Protein AF-B8X963-F1 (afdb_monomer_lite)

Sequence (70 aa):
DAELVGEVLALTGLSGGEATAHCTLRAALTGHFELTRLHGGFITGLADISDNAALKDLAGDKAQVNALVA

Radius of gyration: 13.79 Å; chains: 1; bounding box: 30×25×31 Å

Structure (mmCIF, N/CA/C/O backbone):
data_AF-B8X963-F1
#
_entry.id   AF-B8X963-F1
#
loop_
_atom_site.group_PDB
_atom_site.id
_atom_site.type_symbol
_atom_site.label_atom_id
_atom_site.label_alt_id
_atom_site.label_comp_id
_atom_site.label_asym_id
_atom_site.label_entity_id
_atom_site.label_seq_id
_atom_site.pdbx_PDB_ins_code
_atom_site.Cartn_x
_atom_site.Cartn_y
_atom_site.Cartn_z
_atom_site.occupancy
_atom_site.B_iso_or_equiv
_atom_site.auth_seq_id
_atom_site.auth_comp_id
_atom_site.auth_asym_id
_atom_site.auth_atom_id
_atom_site.pdbx_PDB_model_num
ATOM 1 N N . ASP A 1 1 ? 7.712 11.294 -5.376 1.00 88.75 1 ASP A N 1
ATOM 2 C CA . ASP A 1 1 ? 8.745 11.356 -4.327 1.00 88.75 1 ASP A CA 1
ATOM 3 C C . ASP A 1 1 ? 9.562 10.067 -4.390 1.00 88.75 1 ASP A C 1
ATOM 5 O O . ASP A 1 1 ? 8.968 8.996 -4.437 1.00 88.75 1 ASP A O 1
ATOM 9 N N . ALA A 1 2 ? 10.889 10.160 -4.509 1.00 90.69 2 ALA A N 1
ATOM 10 C CA . ALA A 1 2 ? 11.749 8.988 -4.678 1.00 90.69 2 ALA A CA 1
ATOM 11 C C . ALA A 1 2 ? 11.916 8.172 -3.385 1.00 90.69 2 ALA A C 1
ATOM 13 O O . ALA A 1 2 ? 12.092 6.955 -3.469 1.00 90.69 2 ALA A O 1
ATOM 14 N N . GLU A 1 3 ? 11.838 8.819 -2.218 1.00 95.69 3 GLU A N 1
ATOM 15 C CA . GLU A 1 3 ? 11.912 8.139 -0.923 1.00 95.69 3 GLU A CA 1
ATOM 16 C C . GLU A 1 3 ? 10.642 7.323 -0.692 1.00 95.69 3 GLU A C 1
ATOM 18 O O . GLU A 1 3 ? 10.732 6.128 -0.418 1.00 95.69 3 GLU A O 1
ATOM 23 N N . LEU A 1 4 ? 9.473 7.918 -0.959 1.00 95.75 4 LEU A N 1
ATOM 24 C CA . LEU A 1 4 ? 8.182 7.225 -0.883 1.00 95.75 4 LEU A CA 1
ATOM 25 C C . LEU A 1 4 ? 8.135 5.979 -1.780 1.00 95.75 4 LEU A C 1
ATOM 27 O O . LEU A 1 4 ? 7.709 4.910 -1.353 1.00 95.75 4 LEU A O 1
ATOM 31 N N . VAL A 1 5 ? 8.596 6.088 -3.032 1.00 97.44 5 VAL A N 1
ATOM 32 C CA . VAL A 1 5 ? 8.649 4.927 -3.940 1.00 97.44 5 VAL A CA 1
ATOM 33 C C . VAL A 1 5 ? 9.596 3.853 -3.395 1.00 97.44 5 VAL A C 1
ATOM 35 O O . VAL A 1 5 ? 9.302 2.664 -3.504 1.00 97.44 5 VAL A O 1
ATOM 38 N N . GLY A 1 6 ? 10.721 4.252 -2.796 1.00 97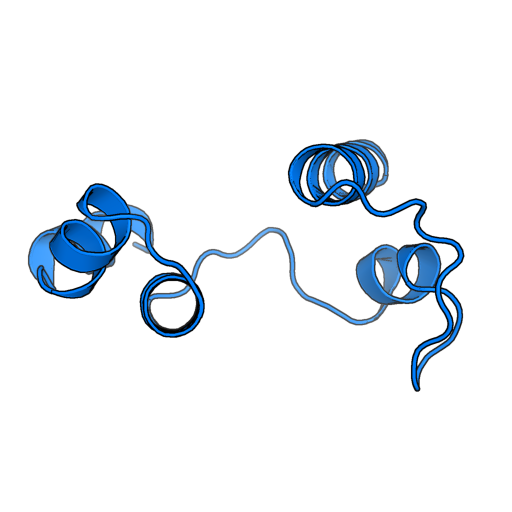.81 6 GLY A N 1
ATOM 39 C CA . GLY A 1 6 ? 11.643 3.333 -2.131 1.00 97.81 6 GLY A CA 1
ATOM 40 C C . GLY A 1 6 ? 10.997 2.590 -0.960 1.00 97.81 6 GLY A C 1
ATOM 41 O O . GLY A 1 6 ? 11.147 1.374 -0.860 1.00 97.81 6 GLY A O 1
ATOM 42 N N . GLU A 1 7 ? 10.241 3.298 -0.123 1.00 97.81 7 GLU A N 1
ATOM 43 C CA . GLU A 1 7 ? 9.513 2.724 1.010 1.00 97.81 7 GLU A CA 1
ATOM 44 C C . GLU A 1 7 ? 8.448 1.717 0.558 1.00 97.81 7 GLU A C 1
ATOM 46 O O . GLU A 1 7 ? 8.417 0.592 1.054 1.00 97.81 7 GLU A O 1
ATOM 51 N N . VAL A 1 8 ? 7.628 2.066 -0.441 1.00 96.31 8 VAL A N 1
ATOM 52 C CA . VAL A 1 8 ? 6.602 1.161 -0.991 1.00 96.31 8 VAL A CA 1
ATOM 53 C C . VAL A 1 8 ? 7.228 -0.136 -1.513 1.00 96.31 8 VAL A C 1
ATOM 55 O O . VAL A 1 8 ? 6.726 -1.229 -1.240 1.00 96.31 8 VAL A O 1
ATOM 58 N N . LEU A 1 9 ? 8.345 -0.041 -2.237 1.00 98.00 9 LEU A N 1
ATOM 59 C CA . LEU A 1 9 ? 9.067 -1.214 -2.736 1.00 98.00 9 LEU A CA 1
ATOM 60 C C . LEU A 1 9 ? 9.626 -2.070 -1.588 1.00 98.00 9 LEU A C 1
ATOM 62 O O . LEU A 1 9 ? 9.484 -3.291 -1.610 1.00 98.00 9 LEU A O 1
ATOM 66 N N . ALA A 1 10 ? 10.185 -1.443 -0.550 1.00 98.06 10 ALA A N 1
ATOM 67 C CA . ALA A 1 10 ? 10.697 -2.152 0.619 1.00 98.06 10 ALA A CA 1
ATOM 68 C C . ALA A 1 10 ? 9.587 -2.884 1.396 1.00 98.06 10 ALA A C 1
ATOM 70 O O . ALA A 1 10 ? 9.751 -4.058 1.727 1.00 98.06 10 ALA A O 1
ATOM 71 N N . LEU A 1 11 ? 8.446 -2.229 1.638 1.00 95.56 11 LEU A N 1
ATOM 72 C CA . LEU A 1 11 ? 7.301 -2.813 2.351 1.00 95.56 11 LEU A CA 1
ATOM 73 C C . LEU A 1 11 ? 6.671 -3.989 1.596 1.00 95.56 11 LEU A C 1
ATOM 75 O O . LEU A 1 11 ? 6.163 -4.922 2.213 1.00 95.56 11 LEU A O 1
ATOM 79 N N . THR A 1 12 ? 6.707 -3.951 0.264 1.00 93.81 12 THR A N 1
ATOM 80 C CA . THR A 1 12 ? 6.159 -5.012 -0.597 1.00 93.81 12 THR A CA 1
ATOM 81 C C . THR A 1 12 ? 7.168 -6.116 -0.917 1.00 93.81 12 THR A C 1
ATOM 83 O O . THR A 1 12 ? 6.790 -7.136 -1.491 1.00 93.81 12 THR A O 1
ATOM 86 N N . GLY A 1 13 ? 8.443 -5.939 -0.555 1.00 96.69 13 GLY A N 1
ATOM 87 C CA . GLY A 1 13 ? 9.524 -6.861 -0.911 1.00 96.69 13 GLY A CA 1
ATOM 88 C C . GLY A 1 13 ? 9.850 -6.883 -2.409 1.00 96.69 13 GLY A C 1
ATOM 89 O O . GLY A 1 13 ? 10.474 -7.831 -2.884 1.00 96.69 13 GLY A O 1
ATOM 90 N N . LEU A 1 14 ? 9.422 -5.863 -3.158 1.00 97.50 14 LEU A N 1
ATOM 91 C CA . LEU A 1 14 ? 9.635 -5.747 -4.598 1.00 97.50 14 LEU A CA 1
ATOM 92 C C . LEU A 1 14 ? 10.907 -4.954 -4.898 1.00 97.50 14 LEU A C 1
ATOM 94 O O . LEU A 1 14 ? 11.311 -4.055 -4.163 1.00 97.50 14 LEU A O 1
ATOM 98 N N . SER A 1 15 ? 11.549 -5.273 -6.017 1.00 96.81 15 SER A N 1
ATOM 99 C CA . SER A 1 15 ? 12.802 -4.630 -6.430 1.00 96.81 15 SER A CA 1
ATOM 100 C C . SER A 1 15 ? 12.576 -3.292 -7.146 1.00 96.81 15 SER A C 1
ATOM 102 O O . SER A 1 15 ? 13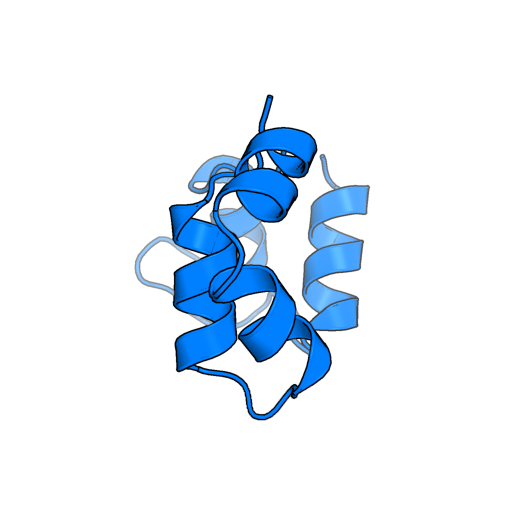.429 -2.399 -7.124 1.00 96.81 15 SER A O 1
ATOM 104 N N . GLY A 1 16 ? 11.424 -3.144 -7.802 1.00 97.56 16 GLY A N 1
ATOM 105 C CA . GLY A 1 16 ? 11.091 -2.036 -8.691 1.00 97.56 16 GLY A CA 1
ATOM 106 C C . GLY A 1 16 ? 11.513 -2.262 -10.147 1.00 97.56 16 GLY A C 1
ATOM 107 O O . GLY A 1 16 ? 11.210 -1.416 -10.992 1.00 97.56 16 GLY A O 1
ATOM 108 N N . GLY A 1 17 ? 12.214 -3.360 -10.449 1.00 98.00 17 GLY A N 1
ATOM 109 C CA . GLY A 1 17 ? 12.618 -3.750 -11.803 1.00 98.00 17 GLY A CA 1
ATOM 110 C C . GLY A 1 17 ? 11.581 -4.597 -12.544 1.00 98.00 17 GLY A C 1
ATOM 111 O O . GLY A 1 17 ? 11.765 -4.888 -13.723 1.00 98.00 17 GLY A O 1
ATOM 112 N N . GLU A 1 18 ? 10.501 -4.991 -11.870 1.00 98.19 18 GLU A N 1
ATOM 113 C CA . GLU A 1 18 ? 9.436 -5.817 -12.426 1.00 98.19 18 GLU A CA 1
ATOM 114 C C . GLU A 1 18 ? 8.802 -5.127 -13.640 1.00 98.19 18 GLU A C 1
ATOM 116 O O . GLU A 1 18 ? 8.594 -3.911 -13.648 1.00 98.19 18 GLU A O 1
ATOM 121 N N . ALA A 1 19 ? 8.489 -5.904 -14.677 1.00 97.69 19 ALA A N 1
ATOM 122 C CA . ALA A 1 19 ? 7.830 -5.385 -15.867 1.00 97.69 19 ALA A CA 1
ATOM 123 C C . ALA A 1 19 ? 6.347 -5.102 -15.589 1.00 97.69 19 ALA A C 1
ATOM 125 O O . ALA A 1 19 ? 5.636 -5.928 -15.018 1.00 97.69 19 ALA A O 1
ATOM 126 N N . THR A 1 20 ? 5.872 -3.948 -16.045 1.00 95.94 20 THR A N 1
ATOM 127 C CA . THR A 1 20 ? 4.463 -3.540 -16.000 1.00 95.94 20 THR A CA 1
ATOM 128 C C . THR A 1 20 ? 4.003 -3.107 -17.392 1.00 95.94 20 THR A C 1
ATOM 130 O O . THR A 1 20 ? 4.815 -2.944 -18.303 1.00 95.94 20 THR A O 1
ATOM 133 N N . ALA A 1 21 ? 2.703 -2.847 -17.559 1.00 94.12 21 ALA A N 1
ATOM 134 C CA . ALA A 1 21 ? 2.162 -2.289 -18.800 1.00 94.12 21 ALA A CA 1
ATOM 135 C C . ALA A 1 21 ? 2.692 -0.876 -19.129 1.00 94.12 21 ALA A C 1
ATOM 137 O O . ALA A 1 21 ? 2.560 -0.429 -20.266 1.00 94.12 21 ALA A O 1
ATOM 138 N N . HIS A 1 22 ? 3.277 -0.172 -18.152 1.00 85.12 22 HIS A N 1
ATOM 139 C CA . HIS A 1 22 ? 3.701 1.221 -18.303 1.00 85.12 22 HIS A CA 1
ATOM 140 C C . HIS A 1 22 ? 5.217 1.409 -18.401 1.00 85.12 22 HIS A C 1
ATOM 142 O O . HIS A 1 22 ? 5.633 2.435 -18.927 1.00 85.12 22 HIS A O 1
ATOM 148 N N . CYS A 1 23 ? 6.019 0.465 -17.890 1.00 94.25 23 CYS A N 1
ATOM 149 C CA . CYS A 1 23 ? 7.496 0.397 -17.892 1.00 94.25 23 CYS A CA 1
ATOM 150 C C . CYS A 1 23 ? 7.938 -0.525 -16.732 1.00 94.25 23 CYS A C 1
ATOM 152 O O . CYS A 1 23 ? 7.235 -1.482 -16.403 1.00 94.25 23 CYS A O 1
ATOM 154 N N . THR A 1 24 ? 9.077 -0.258 -16.087 1.00 97.75 24 THR A N 1
ATOM 155 C CA . THR A 1 24 ? 9.431 -0.905 -14.818 1.00 97.75 24 THR A CA 1
ATOM 156 C C . THR A 1 24 ? 8.507 -0.432 -13.696 1.00 97.75 24 THR A C 1
ATOM 158 O O . THR A 1 24 ? 8.013 0.697 -13.725 1.00 97.75 24 THR A O 1
ATOM 161 N N . LEU A 1 25 ? 8.295 -1.264 -12.677 1.00 97.94 25 LEU A N 1
ATOM 162 C CA . LEU A 1 25 ? 7.440 -0.931 -11.538 1.00 97.94 25 LEU A CA 1
ATOM 163 C C . LEU A 1 25 ? 7.847 0.390 -10.871 1.00 97.94 25 LEU A C 1
ATOM 165 O O . LEU A 1 25 ? 6.989 1.222 -10.591 1.00 97.94 25 LEU A O 1
ATOM 169 N N . ARG A 1 26 ? 9.147 0.638 -10.678 1.00 97.62 26 ARG A N 1
ATOM 170 C CA . ARG A 1 26 ? 9.643 1.896 -10.097 1.00 97.62 26 ARG A CA 1
ATOM 171 C C . ARG A 1 26 ? 9.237 3.116 -10.921 1.00 97.62 26 ARG A C 1
ATOM 173 O O . ARG A 1 26 ? 8.800 4.116 -10.354 1.00 97.62 26 ARG A O 1
ATOM 180 N N . ALA A 1 27 ? 9.392 3.053 -12.240 1.00 96.81 27 ALA A N 1
ATOM 181 C CA . ALA A 1 27 ? 9.032 4.166 -13.109 1.00 96.81 27 ALA A CA 1
ATOM 182 C C . ALA A 1 27 ? 7.504 4.350 -13.169 1.00 96.81 27 ALA A C 1
ATOM 184 O O . ALA A 1 27 ? 7.025 5.483 -13.108 1.00 96.81 27 ALA A O 1
ATOM 185 N N . ALA A 1 28 ? 6.738 3.254 -13.142 1.00 97.31 28 ALA A N 1
ATOM 186 C CA . ALA A 1 28 ? 5.284 3.294 -13.041 1.00 97.31 28 ALA A CA 1
ATOM 187 C C . ALA A 1 28 ? 4.812 3.957 -11.731 1.00 97.31 28 ALA A C 1
ATOM 189 O O . ALA A 1 28 ? 4.032 4.905 -11.768 1.00 97.31 28 ALA A O 1
ATOM 190 N N . LEU A 1 29 ? 5.346 3.541 -10.579 1.00 96.44 29 LEU A N 1
ATOM 191 C CA . LEU A 1 29 ? 5.059 4.144 -9.269 1.00 96.44 29 LEU A CA 1
ATOM 192 C C . LEU A 1 29 ? 5.468 5.621 -9.190 1.00 96.44 29 LEU A C 1
ATOM 194 O O . LEU A 1 29 ? 4.845 6.398 -8.478 1.00 96.44 29 LEU A O 1
ATOM 198 N N . THR A 1 30 ? 6.502 6.022 -9.930 1.00 95.81 30 THR A N 1
ATOM 199 C CA . THR A 1 30 ? 6.988 7.408 -9.919 1.00 95.81 30 THR A CA 1
ATOM 200 C C . THR A 1 30 ? 6.109 8.348 -10.745 1.00 95.81 30 THR A C 1
ATOM 202 O O . THR A 1 30 ? 5.959 9.508 -10.371 1.00 95.81 30 THR A O 1
ATOM 205 N N . GLY A 1 31 ? 5.580 7.882 -11.882 1.00 94.38 31 GLY A N 1
ATOM 206 C CA . GLY A 1 31 ? 4.965 8.762 -12.884 1.00 94.38 31 GLY A CA 1
ATOM 207 C C . GLY A 1 31 ? 3.519 8.454 -13.264 1.00 94.38 31 GLY A C 1
ATOM 208 O O . GLY A 1 31 ? 2.898 9.278 -13.929 1.00 94.38 31 GLY A O 1
ATOM 209 N N . HIS A 1 32 ? 2.983 7.292 -12.885 1.00 95.25 32 HIS A N 1
ATOM 210 C CA . HIS A 1 32 ? 1.696 6.807 -13.397 1.00 95.25 32 HIS A CA 1
ATOM 211 C C . HIS A 1 32 ? 0.642 6.531 -12.320 1.00 95.25 32 HIS A C 1
ATOM 213 O O . HIS A 1 32 ? -0.533 6.410 -12.662 1.00 95.25 32 HIS A O 1
ATOM 219 N N . PHE A 1 33 ? 1.024 6.456 -11.043 1.00 92.94 33 PHE A N 1
ATOM 220 C CA . PHE A 1 33 ? 0.105 6.181 -9.938 1.00 92.94 33 PHE A CA 1
ATOM 221 C C . PHE A 1 33 ? 0.144 7.279 -8.876 1.00 92.94 33 PHE A C 1
ATOM 223 O O . PHE A 1 33 ? 1.190 7.865 -8.605 1.00 92.94 33 PHE A O 1
ATOM 230 N N . GLU A 1 34 ? -1.008 7.530 -8.258 1.00 93.25 34 GLU A N 1
ATOM 231 C CA . GLU A 1 34 ? -1.125 8.407 -7.095 1.00 93.25 34 GLU A CA 1
ATOM 232 C C . GLU A 1 34 ? -0.748 7.632 -5.826 1.00 93.25 34 GLU A C 1
ATOM 234 O O . GLU A 1 34 ? -1.384 6.629 -5.502 1.00 93.25 34 GLU A O 1
ATOM 239 N N . LEU A 1 35 ? 0.283 8.098 -5.118 1.00 93.56 35 LEU A N 1
ATOM 240 C CA . LEU A 1 35 ? 0.819 7.450 -3.912 1.00 93.56 35 LEU A CA 1
ATOM 241 C C . LEU A 1 35 ? 0.666 8.299 -2.644 1.00 93.56 35 LEU A C 1
ATOM 243 O O . LEU A 1 35 ? 0.927 7.813 -1.549 1.00 93.56 35 LEU A O 1
ATOM 247 N N . THR A 1 36 ? 0.279 9.567 -2.775 1.00 91.56 36 THR A N 1
ATOM 248 C CA . THR A 1 36 ? 0.242 10.533 -1.666 1.00 91.56 36 THR A CA 1
ATOM 249 C C . THR A 1 36 ? -1.161 10.783 -1.1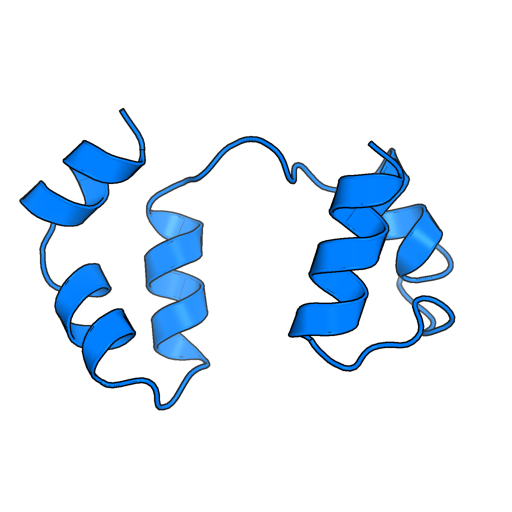32 1.00 91.56 36 THR A C 1
ATOM 251 O O . THR A 1 36 ? -1.321 11.382 -0.071 1.00 91.56 36 THR A O 1
ATOM 254 N N . ARG A 1 37 ? -2.192 10.304 -1.835 1.00 91.75 37 ARG A N 1
ATOM 255 C CA . ARG A 1 37 ? -3.583 10.379 -1.392 1.00 91.75 37 ARG A CA 1
ATOM 256 C C . ARG A 1 37 ? -4.085 9.009 -0.955 1.00 91.75 37 ARG A C 1
ATOM 258 O O . ARG A 1 37 ? -4.095 8.064 -1.739 1.00 91.75 37 ARG A O 1
ATOM 265 N N . LEU A 1 38 ? -4.562 8.923 0.284 1.00 91.12 38 LEU A N 1
ATOM 266 C CA . LEU A 1 38 ? -5.262 7.743 0.779 1.00 91.12 38 LEU A CA 1
ATOM 267 C C . LEU A 1 38 ? -6.749 7.823 0.408 1.00 91.12 38 LEU A C 1
ATOM 269 O O . LEU A 1 38 ? -7.383 8.866 0.544 1.00 91.12 38 LEU A O 1
ATOM 273 N N . HIS A 1 39 ? -7.312 6.707 -0.052 1.00 91.81 39 HIS A N 1
ATOM 274 C CA . HIS A 1 39 ? -8.728 6.586 -0.408 1.00 91.81 39 HIS A CA 1
ATOM 275 C C . HIS A 1 39 ? -9.326 5.370 0.296 1.00 91.81 39 HIS A C 1
ATOM 277 O O . HIS A 1 39 ? -8.668 4.336 0.394 1.00 91.81 39 HIS A O 1
ATOM 283 N N . GLY A 1 40 ? -10.602 5.433 0.690 1.00 92.81 40 GLY A N 1
ATOM 284 C CA . GLY A 1 40 ? -11.272 4.284 1.318 1.00 92.81 40 GLY A CA 1
ATOM 285 C C . GLY A 1 40 ? -11.269 3.030 0.430 1.00 92.81 40 GLY A C 1
ATOM 286 O O . GLY A 1 40 ? -11.142 1.914 0.929 1.00 92.81 40 GLY A O 1
ATOM 287 N N . GLY A 1 41 ? -11.300 3.214 -0.897 1.00 93.38 41 GLY A N 1
ATOM 288 C CA . GLY A 1 41 ? -11.151 2.132 -1.877 1.00 93.38 41 GLY A CA 1
ATOM 289 C C . GLY A 1 41 ? -9.793 1.419 -1.822 1.00 93.38 41 GLY A C 1
ATOM 290 O O . GLY A 1 41 ? -9.724 0.224 -2.075 1.00 93.38 41 GLY A O 1
ATOM 291 N N . PHE A 1 42 ? -8.719 2.122 -1.445 1.00 93.44 42 PHE A N 1
ATOM 292 C CA . PHE A 1 42 ? -7.405 1.503 -1.257 1.00 93.44 42 PHE A CA 1
ATOM 293 C C . PHE A 1 42 ? -7.384 0.610 -0.011 1.00 93.44 42 PHE A C 1
ATOM 295 O O . PHE A 1 42 ? -6.919 -0.520 -0.085 1.00 93.44 42 PHE A O 1
ATOM 302 N N . ILE A 1 43 ? -7.933 1.088 1.113 1.00 94.88 43 ILE A N 1
ATOM 303 C CA . ILE A 1 43 ? -7.979 0.331 2.379 1.00 94.88 43 ILE A CA 1
ATOM 304 C C . ILE A 1 43 ? -8.805 -0.948 2.208 1.00 94.88 43 ILE A C 1
ATOM 306 O O . ILE A 1 43 ? -8.351 -2.033 2.559 1.00 94.88 43 ILE A O 1
ATOM 310 N N . THR A 1 44 ? -9.998 -0.815 1.627 1.00 94.62 44 THR A N 1
ATOM 311 C CA . THR A 1 44 ? -10.901 -1.947 1.372 1.00 94.62 44 THR A CA 1
ATOM 312 C C . THR A 1 44 ? -10.310 -2.931 0.362 1.00 94.62 44 THR A C 1
ATOM 314 O O . THR A 1 44 ? -10.241 -4.120 0.652 1.00 94.62 44 THR A O 1
ATOM 317 N N . GLY A 1 45 ? -9.769 -2.450 -0.762 1.00 95.00 45 GLY A N 1
ATOM 318 C CA . GLY A 1 45 ? -9.120 -3.315 -1.749 1.00 95.00 45 GLY A CA 1
ATOM 319 C C . GLY A 1 45 ? -7.879 -4.040 -1.215 1.00 95.00 45 GLY A C 1
ATOM 320 O O . GLY A 1 45 ? -7.670 -5.207 -1.534 1.00 95.00 45 GLY A O 1
ATOM 321 N N . LEU A 1 46 ? -7.066 -3.388 -0.372 1.00 95.00 46 LEU A N 1
ATOM 322 C CA . LEU A 1 46 ? -5.917 -4.037 0.265 1.00 95.00 46 LEU A CA 1
ATOM 323 C C . LEU A 1 46 ? -6.360 -5.098 1.284 1.00 95.00 46 LEU A C 1
ATOM 325 O O . LEU A 1 46 ? -5.726 -6.146 1.376 1.00 95.00 46 LEU A O 1
ATOM 329 N N . ALA A 1 47 ? -7.445 -4.852 2.024 1.00 96.62 47 ALA A N 1
ATOM 330 C CA . ALA A 1 47 ? -8.021 -5.829 2.946 1.00 96.62 47 ALA A CA 1
ATOM 331 C C . ALA A 1 47 ? -8.523 -7.087 2.219 1.00 96.62 47 ALA A C 1
ATOM 333 O O . ALA A 1 47 ? -8.316 -8.194 2.716 1.00 96.62 47 ALA A O 1
ATOM 334 N N . ASP A 1 48 ? -9.122 -6.923 1.035 1.00 96.69 48 ASP A N 1
ATOM 335 C CA . ASP A 1 48 ? -9.648 -8.026 0.220 1.00 96.69 48 ASP A CA 1
ATOM 336 C C . ASP A 1 48 ? -8.549 -8.973 -0.291 1.00 96.69 48 ASP 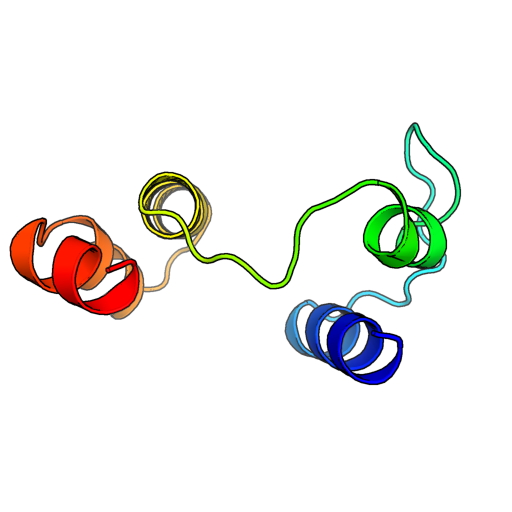A C 1
ATOM 338 O O . ASP A 1 48 ? -8.791 -10.169 -0.459 1.00 96.69 48 ASP A O 1
ATOM 342 N N . ILE A 1 49 ? -7.334 -8.460 -0.518 1.00 95.75 49 ILE A N 1
ATOM 343 C CA . ILE A 1 49 ? -6.183 -9.248 -0.999 1.00 95.75 49 ILE A CA 1
ATOM 344 C C . ILE A 1 49 ? -5.208 -9.655 0.116 1.00 95.75 49 ILE A C 1
ATOM 346 O O . ILE A 1 49 ? -4.174 -10.263 -0.161 1.00 95.75 49 ILE A O 1
ATOM 350 N N . SER A 1 50 ? -5.500 -9.298 1.368 1.00 93.56 50 SER A N 1
ATOM 351 C CA . SER A 1 50 ? -4.639 -9.535 2.528 1.00 93.56 50 SER A CA 1
ATOM 352 C C . SER A 1 50 ? -5.296 -10.491 3.522 1.00 93.56 50 SER A C 1
ATOM 354 O O . SER A 1 50 ? -6.513 -10.525 3.665 1.00 93.56 50 SER A O 1
ATOM 356 N N . ASP A 1 51 ? -4.491 -11.217 4.297 1.00 94.81 51 ASP A N 1
ATOM 357 C CA . ASP A 1 51 ? -4.957 -11.984 5.463 1.00 94.81 51 ASP A CA 1
ATOM 358 C C . ASP A 1 51 ? -4.770 -11.241 6.795 1.00 94.81 51 ASP A C 1
ATOM 360 O O . ASP A 1 51 ? -4.878 -11.820 7.875 1.00 94.81 51 ASP A O 1
ATOM 364 N N . ASN A 1 52 ? -4.527 -9.930 6.745 1.00 96.69 52 ASN A N 1
ATOM 365 C CA . ASN A 1 52 ? -4.365 -9.112 7.939 1.00 96.69 52 ASN A CA 1
ATOM 366 C C . ASN A 1 52 ? -5.721 -8.807 8.608 1.00 96.69 52 ASN A C 1
ATOM 368 O O . ASN A 1 52 ? -6.515 -8.018 8.097 1.00 96.69 52 ASN A O 1
ATOM 372 N N . ALA A 1 53 ? -5.968 -9.406 9.778 1.00 97.25 53 ALA A N 1
ATOM 373 C CA . ALA A 1 53 ? -7.214 -9.233 10.530 1.00 97.25 53 ALA A CA 1
ATOM 374 C C . ALA A 1 53 ? -7.486 -7.772 10.927 1.00 97.25 53 ALA A C 1
ATOM 376 O O . ALA A 1 53 ? -8.590 -7.286 10.719 1.00 97.25 53 ALA A O 1
ATOM 377 N N . ALA A 1 54 ? -6.474 -7.044 11.409 1.00 96.50 54 ALA A N 1
ATOM 378 C CA . ALA A 1 54 ? -6.635 -5.644 11.804 1.00 96.50 54 ALA A CA 1
ATOM 379 C C . ALA A 1 54 ? -7.005 -4.745 10.613 1.00 96.50 54 ALA A C 1
ATOM 381 O O . ALA A 1 54 ? -7.798 -3.817 10.751 1.00 96.50 54 ALA A O 1
ATOM 382 N N . LEU A 1 55 ? -6.464 -5.038 9.427 1.00 96.56 55 LEU A N 1
ATOM 383 C CA . LEU A 1 55 ? -6.823 -4.329 8.203 1.00 96.56 55 LEU A CA 1
ATOM 384 C C . LEU A 1 55 ? -8.259 -4.645 7.761 1.00 96.56 55 LEU A C 1
ATOM 386 O O . LEU A 1 55 ? -8.961 -3.743 7.309 1.00 96.56 55 LEU A O 1
ATOM 390 N N . LYS A 1 56 ? -8.710 -5.897 7.914 1.00 97.69 56 LYS A N 1
ATOM 391 C CA . LYS A 1 56 ? -10.102 -6.291 7.637 1.00 97.69 56 LYS A CA 1
ATOM 392 C C . LYS A 1 56 ? -11.081 -5.612 8.595 1.00 97.69 56 LYS A C 1
ATOM 394 O O . LYS A 1 56 ? -12.098 -5.093 8.142 1.00 97.69 56 LYS A O 1
ATOM 399 N N . ASP A 1 57 ? -10.742 -5.548 9.880 1.00 97.38 57 ASP A N 1
ATOM 400 C CA . ASP A 1 57 ? -11.536 -4.834 10.885 1.00 97.38 57 ASP A CA 1
ATOM 401 C C . ASP A 1 57 ? -11.623 -3.337 10.553 1.00 97.38 57 ASP A C 1
ATOM 403 O O . ASP A 1 57 ? -12.716 -2.771 10.531 1.00 97.38 57 ASP A O 1
ATOM 407 N N . LEU A 1 58 ? -10.490 -2.712 10.205 1.00 96.38 58 LEU A N 1
ATOM 408 C CA . LEU A 1 58 ? -10.450 -1.316 9.772 1.00 96.38 58 LEU A CA 1
ATOM 409 C C . LEU A 1 58 ? -11.313 -1.085 8.525 1.00 96.38 58 LEU A C 1
ATOM 411 O O . LEU A 1 58 ? -12.100 -0.145 8.493 1.00 96.38 58 LEU A O 1
ATOM 415 N N . ALA A 1 59 ? -11.198 -1.943 7.508 1.00 96.31 59 ALA A N 1
ATOM 416 C CA . ALA A 1 59 ? -11.980 -1.845 6.277 1.00 96.31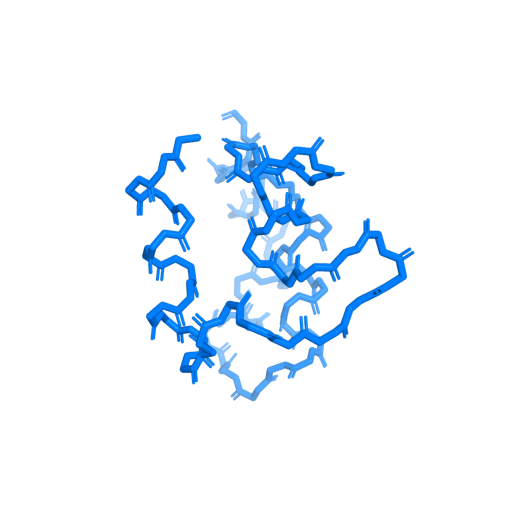 59 ALA A CA 1
ATOM 417 C C . ALA A 1 59 ? -13.496 -1.999 6.511 1.00 96.31 59 ALA A C 1
ATOM 419 O O . ALA A 1 59 ? -14.291 -1.428 5.761 1.00 96.31 59 ALA A O 1
ATOM 420 N N . GLY A 1 60 ? -13.897 -2.737 7.551 1.00 96.00 60 GLY A N 1
ATOM 421 C CA . GLY A 1 60 ? -15.289 -2.895 7.972 1.00 96.00 60 GLY A CA 1
ATOM 422 C C . GLY A 1 60 ? -15.872 -1.689 8.721 1.00 96.00 60 GLY A C 1
ATOM 423 O O . GLY A 1 60 ? -17.096 -1.568 8.813 1.00 96.00 60 GLY A O 1
ATOM 424 N N . ASP A 1 61 ? -15.037 -0.774 9.224 1.00 97.25 61 ASP A N 1
ATOM 425 C CA . ASP A 1 61 ? -15.470 0.407 9.973 1.00 97.25 61 ASP A CA 1
ATOM 426 C C . ASP A 1 61 ? -15.420 1.679 9.112 1.00 97.25 61 ASP A C 1
ATOM 428 O O . ASP A 1 61 ? -14.401 2.359 8.968 1.00 97.25 61 ASP A O 1
ATOM 432 N N . LYS A 1 62 ? -16.585 2.060 8.575 1.00 94.56 62 LYS A N 1
ATOM 433 C CA . LYS A 1 62 ? -16.742 3.268 7.751 1.00 94.56 62 LYS A CA 1
ATOM 434 C C . LYS A 1 62 ? -16.325 4.553 8.475 1.00 94.56 62 LYS A C 1
ATOM 436 O O . LYS A 1 62 ? -15.842 5.477 7.821 1.00 94.56 62 LYS A O 1
ATOM 441 N N . ALA A 1 63 ? -16.549 4.656 9.785 1.00 95.69 63 ALA A N 1
ATOM 442 C CA . ALA A 1 63 ? -16.203 5.860 10.533 1.00 95.69 63 ALA A CA 1
ATOM 443 C C . ALA A 1 63 ? -14.681 5.991 10.665 1.00 95.69 63 ALA A C 1
ATOM 445 O O . ALA A 1 63 ? -14.143 7.070 10.418 1.00 95.69 63 ALA A O 1
ATOM 446 N N . GLN A 1 64 ? -13.993 4.888 10.970 1.00 95.38 64 GLN A N 1
ATOM 447 C CA . GLN A 1 64 ? -12.530 4.862 11.035 1.00 95.38 64 GLN A CA 1
ATOM 448 C C . GLN A 1 64 ? -11.888 5.089 9.666 1.00 95.38 64 GLN A C 1
ATOM 450 O O . GLN A 1 64 ? -10.972 5.901 9.553 1.00 95.38 64 GLN A O 1
ATOM 455 N N . VAL A 1 65 ? -12.404 4.455 8.608 1.00 95.19 65 VAL A N 1
ATOM 456 C CA . VAL A 1 65 ? -11.935 4.701 7.234 1.00 95.19 65 VAL A CA 1
ATOM 457 C C . VAL A 1 65 ? -12.079 6.175 6.869 1.00 95.19 65 VAL A C 1
ATOM 459 O O . VAL A 1 65 ? -11.124 6.773 6.384 1.00 95.19 65 VAL A O 1
ATOM 462 N N . ASN A 1 66 ? -13.235 6.787 7.140 1.00 93.56 66 ASN A N 1
ATOM 463 C CA . ASN A 1 66 ? -13.449 8.203 6.846 1.00 93.56 66 ASN A CA 1
ATOM 464 C C . ASN A 1 66 ? -12.495 9.115 7.628 1.00 93.56 66 ASN A C 1
ATOM 466 O O . ASN A 1 66 ? -12.039 10.105 7.073 1.00 93.56 66 ASN A O 1
ATOM 470 N N . ALA A 1 67 ? -12.168 8.783 8.879 1.00 94.12 67 ALA A N 1
ATOM 471 C CA . ALA A 1 67 ? -11.222 9.558 9.680 1.00 94.12 67 ALA A CA 1
ATOM 472 C C . ALA A 1 67 ? -9.784 9.516 9.130 1.00 94.12 67 ALA A C 1
ATOM 474 O O . ALA A 1 67 ? -9.023 10.449 9.364 1.00 94.12 67 ALA A O 1
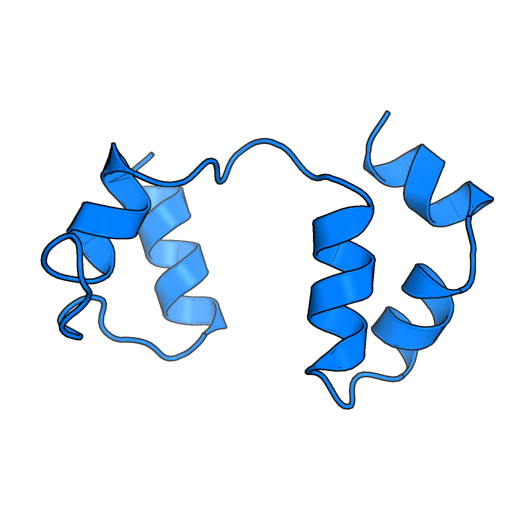ATOM 475 N N . LEU A 1 68 ? -9.414 8.458 8.402 1.00 90.12 68 LEU A N 1
ATOM 476 C CA . LEU A 1 68 ? -8.085 8.300 7.800 1.00 90.12 68 LEU A CA 1
ATOM 477 C C . LEU A 1 68 ? -7.940 8.981 6.434 1.00 90.12 68 LEU A C 1
ATOM 479 O O . LEU A 1 68 ? -6.819 9.242 6.008 1.00 90.12 68 LEU A O 1
ATOM 483 N N . VAL A 1 69 ? -9.049 9.215 5.727 1.00 90.00 69 VAL A N 1
ATOM 484 C CA . VAL A 1 69 ? -9.037 9.735 4.345 1.00 90.00 69 VAL A CA 1
ATOM 485 C C . VAL A 1 69 ? -9.575 11.162 4.214 1.00 90.00 69 VAL A C 1
ATOM 487 O O . VAL A 1 69 ? -9.651 11.666 3.092 1.00 90.00 69 VAL A O 1
ATOM 490 N N . ALA A 1 70 ? -9.994 11.770 5.330 1.00 71.62 70 ALA A N 1
ATOM 491 C CA . ALA A 1 70 ? -10.523 13.133 5.413 1.00 71.62 70 ALA A CA 1
ATOM 492 C C . ALA A 1 70 ? -9.430 14.210 5.393 1.00 71.62 70 ALA A C 1
ATOM 494 O O . ALA A 1 70 ? -8.331 13.965 5.938 1.00 71.62 70 ALA A O 1
#

pLDDT: mean 94.82, std 3.76, range [71.62, 98.19]

Secondary structure (DSSP, 8-state):
-HHHHHHHHHHHT--S--B-SSSBHHHHHHHTS--S---HHHHHHHHHT---HHHHHHHH-HHHHHHHH-

Foldseek 3Di:
DLVLLVVVCVVVVHPQQDQDPVGGNSVCVVPPDDRPADDLCVLLVVLVVDPDPVSVVCNVDPVNSVVVRD

InterPro domains:
  IPR017938 Riboflavin synthase-like beta-barrel [SSF63380] (1-66)
  IPR023173 NADPH-cytochrome p450 reductase, FAD-binding, alpha-helical domain superfamily [G3DSA:1.20.990.10] (1-70)

Organism: Aeromonas veronii (NCBI:txid654)